Protein AF-A0A1K1TW30-F1 (afdb_monomer)

Secondary structure (DSSP, 8-state):
-------HHHHHHHHHHHHHHHHHHHHHHHHHHHTS---TTSB-TTS-B--HHHHHHHHHHHHHHHHHHHHHHHHHHHHHHHHHHHT--

Sequence (89 aa):
MGFKKINMPIFLIVLIVLNALLCLFFASMTYERALLPYDELGRYFDGQIVWHEQAAGVYALISTMLLALTLVMTCVLVKKIKYKESESH

Solvent-accessible surface area (backbone atoms only — not comparable to full-atom values): 5085 Å² total; per-residue (Å²): 135,81,81,69,82,69,57,64,71,61,55,50,52,52,53,41,52,55,36,50,53,51,21,52,51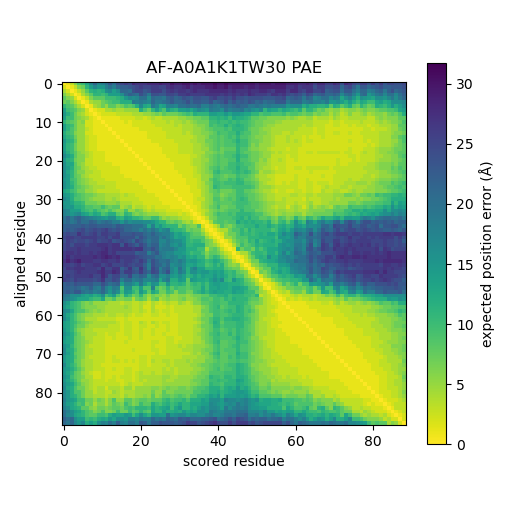,28,44,49,55,23,50,62,56,68,69,55,83,65,48,102,82,54,34,44,99,83,73,55,81,54,78,49,71,59,51,32,52,48,28,45,52,51,18,53,53,36,47,53,52,37,51,52,53,49,53,53,52,51,52,52,52,53,55,57,54,63,74,74,110

Radius of gyration: 20.29 Å; Cα contacts (8 Å, |Δi|>4): 53; chains: 1; bounding box: 54×19×62 Å

pLDDT: mean 78.27, std 15.36, range [43.19, 95.38]

Mean predicted aligned error: 9.61 Å

Structure (mmCIF, N/CA/C/O backbone):
data_AF-A0A1K1TW30-F1
#
_entry.id   AF-A0A1K1TW30-F1
#
loop_
_atom_site.group_PDB
_atom_site.id
_atom_site.type_symbo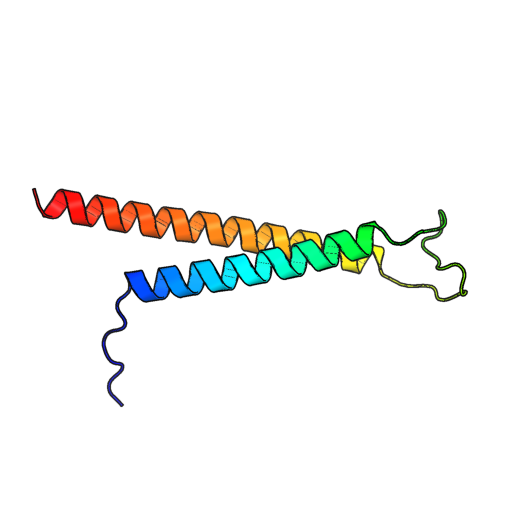l
_atom_site.label_atom_id
_atom_site.label_alt_id
_atom_site.label_comp_id
_atom_site.label_asym_id
_atom_site.label_entity_id
_atom_site.label_seq_id
_atom_site.pdbx_PDB_ins_code
_atom_site.Cartn_x
_atom_site.Cartn_y
_atom_site.Cartn_z
_atom_site.occupancy
_atom_site.B_iso_or_equiv
_atom_site.auth_seq_id
_atom_site.auth_comp_id
_atom_site.auth_asym_id
_atom_site.auth_atom_id
_atom_site.pdbx_PDB_model_num
ATOM 1 N N . MET A 1 1 ? -35.261 -5.099 1.593 1.00 43.19 1 MET A N 1
ATOM 2 C CA . MET A 1 1 ? -33.870 -5.575 1.774 1.00 43.19 1 MET A CA 1
ATOM 3 C C . MET A 1 1 ? -33.211 -4.713 2.842 1.00 43.19 1 MET A C 1
ATOM 5 O O . MET A 1 1 ? -32.788 -3.604 2.553 1.00 43.19 1 MET A O 1
ATOM 9 N N . GLY A 1 2 ? -33.246 -5.150 4.102 1.00 48.50 2 GLY A N 1
ATOM 10 C CA . GLY A 1 2 ? -32.639 -4.394 5.198 1.00 48.50 2 GLY A CA 1
ATOM 11 C C . GLY A 1 2 ? -31.131 -4.593 5.174 1.00 48.50 2 GLY A C 1
ATOM 12 O O . GLY A 1 2 ? -30.668 -5.704 5.423 1.00 48.50 2 GLY A O 1
ATOM 13 N N . PHE A 1 3 ? -30.366 -3.544 4.867 1.00 51.00 3 PHE A N 1
ATOM 14 C CA . PHE A 1 3 ? -28.926 -3.548 5.110 1.00 51.00 3 PHE A CA 1
ATOM 15 C C . PHE A 1 3 ? -28.717 -3.725 6.615 1.00 51.00 3 PHE A C 1
ATOM 17 O O . PHE A 1 3 ? -28.894 -2.798 7.406 1.00 51.00 3 PHE A O 1
ATOM 24 N N . LYS A 1 4 ? -28.410 -4.962 7.015 1.00 58.69 4 LYS A N 1
ATOM 25 C CA . LYS A 1 4 ? -27.984 -5.323 8.367 1.00 58.69 4 LYS A CA 1
ATOM 26 C C . LYS A 1 4 ? -26.879 -4.336 8.743 1.00 58.69 4 LYS A C 1
ATOM 28 O O . LYS A 1 4 ? -25.919 -4.237 7.984 1.00 58.69 4 LYS A O 1
ATOM 33 N N . LYS A 1 5 ? -27.046 -3.573 9.837 1.00 61.34 5 LYS A N 1
ATOM 34 C CA . LYS A 1 5 ? -26.073 -2.570 10.314 1.00 61.34 5 LYS A CA 1
ATOM 35 C C . LYS A 1 5 ? -24.685 -3.204 10.292 1.00 61.34 5 LYS A C 1
ATOM 37 O O . LYS A 1 5 ? -24.359 -4.025 11.146 1.00 61.34 5 LYS A O 1
ATOM 42 N N . ILE A 1 6 ? -23.905 -2.877 9.269 1.00 65.69 6 ILE A N 1
ATOM 43 C CA . ILE A 1 6 ? -22.543 -3.363 9.148 1.00 65.69 6 ILE A CA 1
ATOM 44 C C . ILE A 1 6 ? -21.799 -2.755 10.331 1.00 65.69 6 ILE A C 1
ATOM 46 O O . ILE A 1 6 ? -21.859 -1.543 10.550 1.00 65.69 6 ILE A O 1
ATOM 50 N N . ASN A 1 7 ? -21.128 -3.596 11.115 1.00 77.31 7 ASN A N 1
ATOM 51 C CA . ASN A 1 7 ? -20.269 -3.125 12.188 1.00 77.31 7 ASN A CA 1
ATOM 52 C C . ASN A 1 7 ? -19.155 -2.284 11.558 1.00 77.31 7 ASN A C 1
ATOM 54 O O . ASN A 1 7 ? -18.171 -2.809 11.046 1.00 77.31 7 ASN A O 1
ATOM 58 N N . MET A 1 8 ? -19.345 -0.966 11.591 1.00 73.94 8 MET A N 1
ATOM 59 C CA . MET A 1 8 ? -18.474 0.043 10.999 1.00 73.94 8 MET A CA 1
ATOM 60 C C . MET A 1 8 ? -16.969 -0.178 11.267 1.00 73.94 8 MET A C 1
ATOM 62 O O . MET A 1 8 ? -16.200 -0.032 10.319 1.00 73.94 8 MET A O 1
ATOM 66 N N . PRO A 1 9 ? -16.507 -0.577 12.477 1.00 82.62 9 PRO A N 1
ATOM 67 C CA . PRO A 1 9 ? -15.089 -0.885 12.683 1.00 82.62 9 PRO A CA 1
ATOM 68 C C . PRO A 1 9 ? -14.631 -2.163 11.963 1.00 82.62 9 PRO A C 1
ATOM 70 O O . PRO A 1 9 ? -13.546 -2.174 11.396 1.00 82.62 9 PRO A O 1
ATOM 73 N N . ILE A 1 10 ? -15.459 -3.213 11.922 1.00 86.81 10 ILE A N 1
ATOM 74 C CA . ILE A 1 10 ? -15.132 -4.470 11.225 1.00 86.81 10 ILE A CA 1
ATOM 75 C C . ILE A 1 10 ? -15.016 -4.223 9.721 1.00 86.81 10 ILE A C 1
ATOM 77 O O . ILE A 1 10 ? -14.084 -4.697 9.081 1.00 86.81 10 ILE A O 1
ATOM 81 N N . PHE A 1 11 ? -15.927 -3.430 9.162 1.00 87.69 11 PHE A N 1
ATOM 82 C CA . PHE A 1 11 ? -15.880 -3.053 7.753 1.00 87.69 11 PHE A CA 1
ATOM 83 C C . PHE A 1 11 ? -14.609 -2.285 7.388 1.00 87.69 11 PHE A C 1
ATOM 85 O O . PHE A 1 11 ? -13.971 -2.602 6.389 1.00 87.69 11 PHE A O 1
ATOM 92 N N . LEU A 1 12 ? -14.202 -1.324 8.224 1.00 89.69 12 LEU A N 1
ATOM 93 C CA . LEU A 1 12 ? -12.948 -0.595 8.028 1.00 89.69 12 LEU A CA 1
ATOM 94 C C . LEU A 1 12 ? -11.728 -1.520 8.091 1.00 89.69 12 LEU A C 1
ATOM 96 O O . LEU A 1 12 ? -10.831 -1.381 7.268 1.00 89.69 12 LEU A O 1
ATOM 100 N N . ILE A 1 13 ? -11.709 -2.486 9.013 1.00 91.38 13 ILE A N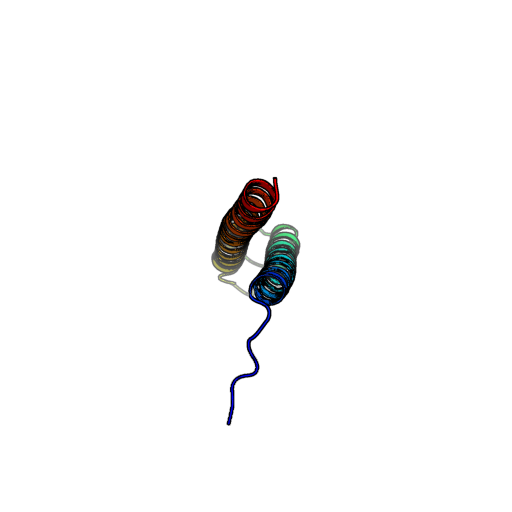 1
ATOM 101 C CA . ILE A 1 13 ? -10.627 -3.478 9.103 1.00 91.38 13 ILE A CA 1
ATOM 102 C C . ILE A 1 13 ? -10.549 -4.313 7.820 1.00 91.38 13 ILE A C 1
ATOM 104 O O . ILE A 1 13 ? -9.464 -4.468 7.266 1.00 91.38 13 ILE A O 1
ATOM 108 N N . VAL A 1 14 ? -11.684 -4.802 7.307 1.00 93.38 14 VAL A N 1
ATOM 109 C CA . VAL A 1 14 ? -11.720 -5.565 6.048 1.00 93.38 14 VAL A CA 1
ATOM 110 C C . VAL A 1 14 ? -11.178 -4.732 4.884 1.00 93.38 14 VAL A C 1
ATOM 112 O O . VAL A 1 14 ? -10.356 -5.226 4.115 1.00 93.38 14 VAL A O 1
ATOM 115 N N . LEU A 1 15 ? -11.575 -3.459 4.776 1.00 92.31 15 LEU A N 1
ATOM 116 C CA . LEU A 1 15 ? -11.062 -2.558 3.740 1.00 92.31 15 LEU A CA 1
ATOM 117 C C . LEU A 1 15 ? -9.554 -2.308 3.864 1.00 92.31 15 LEU A C 1
ATOM 119 O O . LEU A 1 15 ? -8.863 -2.300 2.850 1.00 92.31 15 LEU A O 1
ATOM 123 N N . ILE A 1 16 ? -9.036 -2.137 5.083 1.00 93.62 16 ILE A N 1
ATOM 124 C CA . ILE A 1 16 ? -7.595 -1.982 5.337 1.00 93.62 16 ILE A CA 1
ATOM 125 C C . ILE A 1 16 ? -6.833 -3.225 4.876 1.00 93.62 16 ILE A C 1
ATOM 127 O O . ILE A 1 16 ? -5.838 -3.094 4.168 1.00 93.62 16 ILE A O 1
ATOM 131 N N . VAL A 1 17 ? -7.312 -4.422 5.227 1.00 95.00 17 VAL A N 1
ATOM 132 C CA . VAL A 1 17 ? -6.668 -5.685 4.835 1.00 95.00 17 VAL A CA 1
ATOM 133 C C . VAL A 1 17 ? -6.668 -5.852 3.317 1.00 95.00 17 VAL A C 1
ATOM 135 O O . VAL A 1 17 ? -5.623 -6.136 2.738 1.00 95.00 17 VAL A O 1
ATOM 138 N N . LEU A 1 18 ? -7.807 -5.629 2.654 1.00 95.00 18 LEU A N 1
ATOM 139 C CA . LEU A 1 18 ? -7.894 -5.716 1.193 1.00 95.00 18 LEU A CA 1
ATOM 140 C C . LEU A 1 18 ? -6.952 -4.722 0.504 1.00 95.00 18 LEU A C 1
ATOM 142 O O . LEU A 1 18 ? -6.273 -5.077 -0.457 1.00 95.00 18 LEU A O 1
ATOM 146 N N . ASN A 1 19 ? -6.880 -3.493 1.012 1.00 93.19 19 ASN A N 1
ATOM 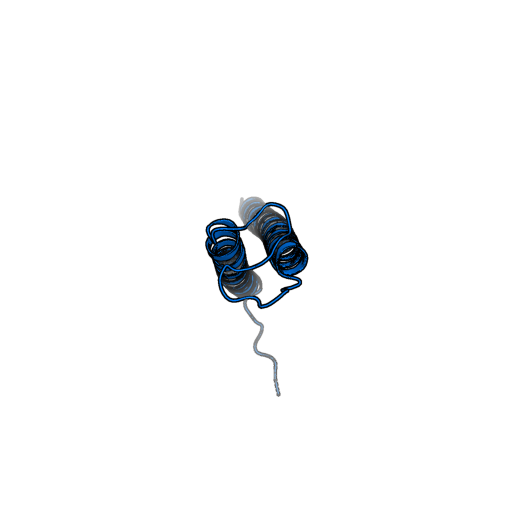147 C CA . ASN A 1 19 ? -6.009 -2.465 0.457 1.00 93.19 19 ASN A CA 1
ATOM 148 C C . ASN A 1 19 ? -4.521 -2.805 0.658 1.00 93.19 19 ASN A C 1
ATOM 150 O O . ASN A 1 19 ? -3.726 -2.677 -0.271 1.00 93.19 19 ASN A O 1
ATOM 154 N N . ALA A 1 20 ? -4.152 -3.340 1.824 1.00 91.75 20 ALA A N 1
ATOM 155 C CA . ALA A 1 20 ? -2.795 -3.810 2.085 1.00 91.75 20 ALA A CA 1
ATOM 156 C C . ALA A 1 20 ? -2.388 -4.954 1.140 1.00 91.75 20 ALA A C 1
ATOM 158 O O . ALA A 1 20 ? -1.282 -4.938 0.602 1.00 91.75 20 ALA A O 1
ATOM 159 N N . LEU A 1 21 ? -3.287 -5.911 0.876 1.00 95.38 21 LEU A N 1
ATOM 160 C CA . LEU A 1 21 ? -3.037 -6.991 -0.086 1.00 95.38 21 LEU A CA 1
ATOM 161 C C . LEU A 1 21 ? -2.836 -6.459 -1.511 1.00 95.38 21 LEU A C 1
ATOM 163 O O . LEU A 1 21 ? -1.907 -6.883 -2.194 1.00 95.38 21 LEU A O 1
ATOM 167 N N . LEU A 1 22 ? -3.660 -5.501 -1.948 1.00 92.62 22 LEU A N 1
ATOM 168 C CA . LEU A 1 22 ? -3.489 -4.848 -3.250 1.00 92.62 22 LEU A CA 1
ATOM 169 C C . LEU A 1 22 ? -2.169 -4.076 -3.329 1.00 92.62 22 LEU A C 1
ATOM 171 O O . LEU A 1 22 ? -1.472 -4.159 -4.337 1.00 92.62 22 LEU A O 1
ATOM 175 N N . CYS A 1 23 ? -1.793 -3.366 -2.263 1.00 93.62 23 CYS A N 1
ATOM 176 C CA . CYS A 1 23 ? -0.512 -2.673 -2.186 1.00 93.62 23 CYS A CA 1
ATOM 177 C C . CYS A 1 23 ? 0.657 -3.650 -2.370 1.00 93.62 23 CYS A C 1
ATOM 179 O O . CYS A 1 23 ? 1.545 -3.390 -3.176 1.00 93.62 23 CYS A O 1
ATOM 181 N N . LEU A 1 24 ? 0.639 -4.790 -1.672 1.00 92.12 24 LEU A N 1
ATOM 182 C CA . LEU A 1 24 ? 1.670 -5.822 -1.808 1.00 92.12 24 LEU A CA 1
ATOM 183 C C . LEU A 1 24 ? 1.705 -6.417 -3.219 1.00 92.12 24 LEU A C 1
ATOM 185 O O . LEU A 1 24 ? 2.785 -6.615 -3.769 1.00 92.12 24 LEU A O 1
ATOM 189 N N . PHE A 1 25 ? 0.541 -6.650 -3.827 1.00 91.94 25 PHE A N 1
ATOM 190 C CA . PHE A 1 25 ? 0.446 -7.143 -5.199 1.00 91.94 25 PHE A CA 1
ATOM 191 C C . PHE A 1 25 ? 1.107 -6.183 -6.204 1.00 91.94 25 PHE A C 1
ATOM 193 O O . PHE A 1 25 ? 1.961 -6.599 -6.986 1.00 91.94 25 PHE A O 1
ATOM 200 N N . PHE A 1 26 ? 0.786 -4.886 -6.154 1.00 88.88 26 PHE A N 1
ATOM 201 C CA . PHE A 1 26 ? 1.395 -3.894 -7.051 1.00 88.88 26 PHE A CA 1
ATOM 202 C C . PHE A 1 26 ? 2.877 -3.638 -6.750 1.00 88.88 26 PHE A C 1
ATOM 204 O O . PHE A 1 26 ? 3.662 -3.419 -7.677 1.00 88.88 26 PHE A O 1
ATOM 211 N N . ALA A 1 27 ? 3.290 -3.718 -5.483 1.00 88.69 27 ALA A N 1
ATOM 212 C CA . ALA A 1 27 ? 4.699 -3.663 -5.107 1.00 88.69 27 ALA A CA 1
ATOM 213 C C . ALA A 1 27 ? 5.480 -4.853 -5.691 1.00 88.69 27 ALA A C 1
ATOM 215 O O . ALA A 1 27 ? 6.549 -4.654 -6.265 1.00 88.69 27 ALA A O 1
ATOM 216 N N . SER A 1 28 ? 4.918 -6.067 -5.630 1.00 87.12 28 SER A N 1
ATOM 217 C CA . SER A 1 28 ? 5.504 -7.268 -6.241 1.00 87.12 28 SER A CA 1
ATOM 218 C C . SER A 1 28 ? 5.659 -7.113 -7.752 1.00 87.12 28 SER A C 1
ATOM 220 O O . SER A 1 28 ? 6.739 -7.343 -8.283 1.00 87.12 28 SER A O 1
ATOM 222 N N . MET A 1 29 ? 4.616 -6.636 -8.439 1.00 84.00 29 MET A N 1
ATOM 223 C CA . MET A 1 29 ? 4.663 -6.360 -9.880 1.00 84.00 29 MET A CA 1
ATOM 224 C C . MET A 1 29 ? 5.738 -5.325 -10.231 1.00 84.00 29 MET A C 1
ATOM 226 O O . MET A 1 29 ? 6.431 -5.462 -11.234 1.00 84.00 29 MET A O 1
ATOM 230 N N . THR A 1 30 ? 5.907 -4.293 -9.401 1.00 84.81 30 THR A N 1
ATOM 231 C CA . THR A 1 30 ? 6.967 -3.290 -9.582 1.00 84.81 30 THR A CA 1
ATOM 232 C C . THR A 1 30 ? 8.350 -3.922 -9.433 1.00 84.81 30 THR A C 1
ATOM 234 O O . THR A 1 30 ? 9.233 -3.657 -10.244 1.00 84.81 30 THR A O 1
ATOM 237 N N . TYR A 1 31 ? 8.535 -4.779 -8.427 1.00 83.12 3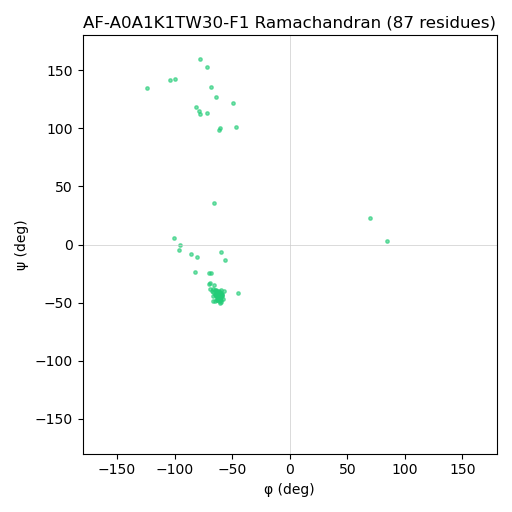1 TYR A N 1
ATOM 238 C CA . TYR A 1 31 ? 9.802 -5.453 -8.157 1.00 83.12 31 TYR A CA 1
ATOM 239 C C . TYR A 1 31 ? 10.191 -6.440 -9.262 1.00 83.12 31 TYR A C 1
ATOM 241 O O . TYR A 1 31 ? 11.304 -6.369 -9.777 1.00 83.12 31 TYR A O 1
ATOM 249 N N . GLU A 1 32 ? 9.266 -7.306 -9.687 1.00 81.12 32 GLU A N 1
ATOM 250 C CA . GLU A 1 32 ? 9.497 -8.226 -10.808 1.00 81.12 32 GLU A CA 1
ATOM 251 C C . GLU A 1 32 ? 9.880 -7.467 -12.078 1.00 81.12 32 GLU A C 1
ATOM 253 O O . GLU A 1 32 ? 10.792 -7.867 -12.797 1.00 81.12 32 GLU A O 1
ATOM 258 N N . ARG A 1 33 ? 9.226 -6.328 -12.330 1.00 75.88 33 ARG A N 1
ATOM 259 C CA . ARG A 1 33 ? 9.549 -5.470 -13.471 1.00 75.88 33 ARG A CA 1
ATOM 260 C C . ARG A 1 33 ? 10.892 -4.763 -13.324 1.00 75.88 33 ARG A C 1
ATOM 262 O O . ARG A 1 33 ? 11.565 -4.580 -14.331 1.00 75.88 33 ARG A O 1
ATOM 269 N N . ALA A 1 34 ? 11.302 -4.389 -12.118 1.00 74.00 34 ALA A N 1
ATOM 270 C CA . ALA A 1 34 ? 12.593 -3.745 -11.883 1.00 74.00 34 ALA A CA 1
ATOM 271 C C . ALA A 1 34 ? 13.790 -4.697 -12.072 1.00 74.00 34 ALA A C 1
ATOM 273 O O . ALA A 1 34 ? 14.888 -4.233 -12.358 1.00 74.00 34 ALA A O 1
ATOM 274 N N . LEU A 1 35 ? 13.589 -6.011 -11.919 1.00 74.38 35 LEU A N 1
ATOM 275 C CA . LEU A 1 35 ? 14.643 -7.029 -12.022 1.00 74.38 35 LEU A CA 1
ATOM 276 C C . LEU A 1 35 ? 14.926 -7.530 -13.445 1.00 74.38 35 LEU A C 1
ATOM 278 O O . LEU A 1 35 ? 15.866 -8.303 -13.641 1.00 74.38 35 LEU A O 1
ATOM 282 N N . LEU A 1 36 ? 14.112 -7.153 -14.430 1.00 68.88 36 LEU A N 1
ATOM 283 C CA . LEU A 1 36 ? 14.314 -7.611 -15.803 1.00 68.88 36 LEU A CA 1
ATOM 284 C C . LEU A 1 36 ? 15.598 -6.975 -16.379 1.00 68.88 36 LEU A C 1
ATOM 286 O O . LEU A 1 36 ? 15.836 -5.789 -16.158 1.00 68.88 36 LEU A O 1
ATOM 290 N N . PRO A 1 37 ? 16.458 -7.740 -17.078 1.00 60.81 37 PRO A N 1
ATOM 291 C CA . PRO A 1 37 ? 17.685 -7.206 -17.658 1.00 60.81 37 PRO A CA 1
ATOM 292 C C . PRO A 1 37 ? 17.344 -6.322 -18.863 1.00 60.81 37 PRO A C 1
ATOM 294 O O . PRO A 1 37 ? 16.855 -6.815 -19.880 1.00 60.81 37 PRO A O 1
ATOM 297 N N . TYR A 1 38 ? 17.600 -5.020 -18.738 1.00 61.31 38 TYR A N 1
ATOM 298 C CA . TYR A 1 38 ? 17.371 -4.031 -19.792 1.00 61.31 38 TYR A CA 1
ATOM 299 C C . TYR A 1 38 ? 18.693 -3.610 -20.448 1.00 61.31 38 TYR A C 1
ATOM 301 O O . TYR A 1 38 ? 19.704 -3.450 -19.766 1.00 61.31 38 TYR A O 1
ATOM 309 N N . ASP A 1 39 ? 18.671 -3.414 -21.768 1.00 59.06 39 ASP A N 1
ATOM 310 C CA . ASP A 1 39 ? 19.676 -2.619 -22.490 1.00 59.06 39 ASP A CA 1
ATOM 311 C C . ASP A 1 39 ? 19.381 -1.113 -22.292 1.00 59.06 39 ASP A C 1
ATOM 313 O O . ASP A 1 39 ? 18.240 -0.748 -22.001 1.00 59.06 39 ASP A O 1
ATOM 317 N N . GLU A 1 40 ? 20.362 -0.226 -22.494 1.00 56.41 40 GLU A N 1
ATOM 318 C CA . GLU A 1 40 ? 20.258 1.240 -22.318 1.00 56.41 40 GLU A CA 1
ATOM 319 C C . GLU A 1 40 ? 19.135 1.887 -23.160 1.00 56.41 40 GLU A C 1
ATOM 321 O O . GLU A 1 40 ? 18.749 3.032 -22.937 1.00 56.41 40 GLU A O 1
ATOM 326 N N . LEU A 1 41 ? 18.583 1.142 -24.124 1.00 59.62 41 LEU A N 1
ATOM 327 C CA . LEU A 1 41 ? 17.480 1.537 -25.002 1.00 59.62 41 LEU A CA 1
ATOM 328 C C . LEU A 1 41 ? 16.104 0.965 -24.593 1.00 59.62 41 LEU A C 1
ATOM 330 O O . LEU A 1 41 ? 15.144 1.117 -25.353 1.00 59.62 41 LEU A O 1
ATOM 334 N N . GLY A 1 42 ? 15.988 0.268 -23.454 1.00 55.88 42 GLY A N 1
ATOM 335 C CA . GLY A 1 42 ? 14.722 -0.293 -22.953 1.00 55.88 42 GLY A CA 1
ATOM 336 C C . GLY A 1 42 ? 14.174 -1.469 -23.778 1.00 55.88 42 GLY A C 1
ATOM 337 O O . GLY A 1 42 ? 12.969 -1.731 -23.784 1.00 55.88 42 GLY A O 1
ATOM 338 N N . ARG A 1 43 ? 15.044 -2.165 -24.519 1.00 57.00 43 ARG A N 1
ATOM 339 C CA . ARG A 1 43 ? 14.690 -3.312 -25.371 1.00 57.00 43 ARG A CA 1
ATOM 340 C C . ARG A 1 43 ? 15.014 -4.624 -24.665 1.00 57.00 43 ARG A C 1
ATOM 342 O O . ARG A 1 43 ? 16.048 -4.731 -24.010 1.00 57.00 43 ARG A O 1
ATOM 349 N N . TYR A 1 44 ? 14.164 -5.633 -24.847 1.00 54.78 44 TYR A N 1
ATOM 350 C CA . TYR A 1 44 ? 14.545 -7.007 -24.525 1.00 54.78 44 TYR A CA 1
ATOM 351 C C . TYR A 1 44 ? 15.559 -7.515 -25.550 1.00 54.78 44 TYR A C 1
ATOM 353 O O . TYR A 1 44 ? 15.525 -7.135 -26.723 1.00 54.78 44 TYR A O 1
ATOM 361 N N . PHE A 1 45 ? 16.402 -8.457 -25.130 1.00 55.94 45 PHE A N 1
ATOM 362 C CA . PHE A 1 45 ? 17.299 -9.203 -26.019 1.00 55.94 45 PHE A CA 1
ATOM 363 C C . PHE A 1 45 ? 16.564 -10.004 -27.122 1.00 55.94 45 PHE A C 1
ATOM 365 O O . PHE A 1 45 ? 17.220 -10.552 -28.003 1.00 55.94 45 PHE A O 1
ATOM 372 N N . ASP A 1 46 ? 15.224 -10.063 -27.108 1.00 59.50 46 ASP A N 1
ATOM 373 C CA . ASP A 1 46 ? 14.385 -10.737 -28.110 1.00 59.50 46 ASP A CA 1
ATOM 374 C C . ASP A 1 46 ? 13.841 -9.814 -29.225 1.00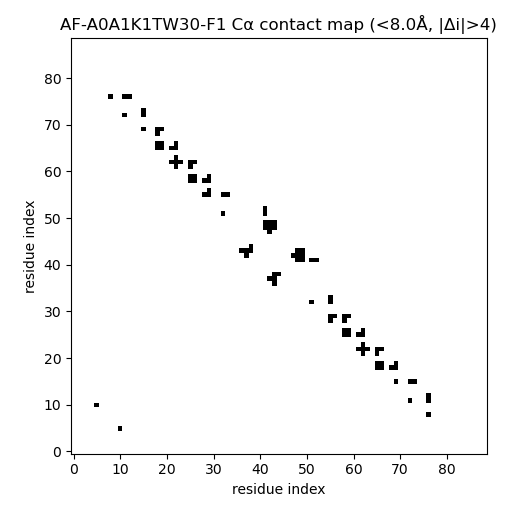 59.50 46 ASP A C 1
ATOM 376 O O . ASP A 1 46 ? 13.151 -10.279 -30.134 1.00 59.50 46 ASP A O 1
ATOM 380 N N . GLY A 1 47 ? 14.154 -8.513 -29.188 1.00 52.84 47 GLY A N 1
ATOM 381 C CA . GLY A 1 47 ? 13.739 -7.553 -30.212 1.00 52.84 47 GLY A CA 1
ATOM 382 C C . GLY A 1 47 ? 12.336 -6.959 -30.039 1.00 52.84 47 GLY A C 1
ATOM 383 O O . GLY A 1 47 ? 11.935 -6.142 -30.874 1.00 52.84 47 GLY A O 1
ATOM 384 N N . GLN A 1 48 ? 11.595 -7.281 -28.972 1.00 54.78 48 GLN A N 1
ATOM 385 C CA . GLN A 1 48 ? 10.348 -6.582 -28.656 1.00 54.78 48 GLN A CA 1
ATOM 386 C C . GLN A 1 48 ? 10.623 -5.257 -27.926 1.00 54.78 48 GLN A C 1
ATOM 388 O O . GLN A 1 48 ? 11.186 -5.210 -26.831 1.00 54.78 48 GLN A O 1
ATOM 393 N N . ILE A 1 49 ? 10.217 -4.148 -28.550 1.00 53.41 49 ILE A N 1
ATOM 394 C CA . ILE A 1 49 ? 10.235 -2.808 -27.947 1.00 53.41 49 ILE A CA 1
ATOM 395 C C . ILE A 1 49 ? 9.016 -2.714 -27.029 1.00 53.41 49 ILE A C 1
ATOM 397 O O . ILE A 1 49 ? 7.888 -2.758 -27.523 1.00 53.41 49 ILE A O 1
ATOM 401 N N . VAL A 1 50 ? 9.209 -2.579 -25.713 1.00 56.09 50 VAL A N 1
ATOM 402 C CA . VAL A 1 50 ? 8.077 -2.510 -24.779 1.00 56.09 50 VAL A CA 1
ATOM 403 C C . VAL A 1 50 ? 8.102 -1.248 -23.923 1.00 56.09 50 VAL A C 1
ATOM 405 O O . VAL A 1 50 ? 9.108 -0.907 -23.313 1.00 56.09 50 VAL A O 1
ATOM 408 N N . TRP A 1 51 ? 6.933 -0.610 -23.811 1.00 54.84 51 TRP A N 1
ATOM 409 C CA . TRP A 1 51 ? 6.578 0.526 -22.946 1.00 54.84 51 TRP A CA 1
ATOM 410 C C . TRP A 1 51 ? 6.619 0.192 -21.429 1.00 54.84 51 TRP A C 1
ATOM 412 O O . TRP A 1 51 ? 5.772 0.635 -20.651 1.00 54.84 51 TRP A O 1
ATOM 422 N N . HIS A 1 52 ? 7.555 -0.652 -20.982 1.00 54.78 52 HIS A N 1
ATOM 423 C CA . HIS A 1 52 ? 7.552 -1.253 -19.643 1.00 54.78 52 HIS A CA 1
ATOM 424 C C . HIS A 1 52 ? 8.114 -0.374 -18.523 1.00 54.78 52 HIS A C 1
ATOM 426 O O . HIS A 1 52 ? 7.679 -0.546 -17.386 1.00 54.78 52 HIS A O 1
ATOM 432 N N . GLU A 1 53 ? 8.967 0.610 -18.813 1.00 55.72 53 GLU A N 1
ATOM 433 C CA . GLU A 1 53 ? 9.371 1.605 -17.804 1.00 55.72 53 GLU A CA 1
ATOM 434 C C . GLU A 1 53 ? 8.165 2.408 -17.294 1.00 55.72 53 GLU A C 1
ATOM 436 O O . GLU A 1 53 ? 8.006 2.612 -16.089 1.00 55.72 53 GLU A O 1
ATOM 441 N N . GLN A 1 54 ? 7.245 2.772 -18.197 1.00 60.12 54 GLN A N 1
ATOM 442 C CA . GLN A 1 54 ? 5.975 3.396 -17.816 1.00 60.12 54 GLN A CA 1
ATOM 443 C C . GLN A 1 54 ? 5.106 2.440 -16.991 1.00 60.12 54 GLN A C 1
ATOM 445 O O . GLN A 1 54 ? 4.500 2.870 -16.015 1.00 60.12 54 GLN A O 1
ATOM 450 N N . ALA A 1 55 ? 5.074 1.145 -17.322 1.00 68.50 55 ALA A N 1
ATOM 451 C CA . ALA A 1 55 ? 4.308 0.162 -16.553 1.00 68.50 55 ALA A CA 1
ATOM 452 C C . ALA A 1 55 ? 4.853 -0.009 -15.121 1.00 68.50 55 ALA A C 1
ATOM 454 O O . ALA A 1 55 ? 4.070 -0.012 -14.173 1.00 68.50 55 ALA A O 1
ATOM 455 N N . ALA A 1 56 ? 6.178 -0.081 -14.945 1.00 71.88 56 ALA A N 1
ATOM 456 C CA . ALA A 1 56 ? 6.811 -0.144 -13.626 1.00 71.88 56 ALA A CA 1
ATOM 457 C C . ALA A 1 56 ? 6.540 1.129 -12.805 1.00 71.88 56 ALA A C 1
ATOM 459 O O . ALA A 1 56 ? 6.144 1.040 -11.642 1.00 71.88 56 ALA A O 1
ATOM 460 N N . GLY A 1 57 ? 6.660 2.308 -13.427 1.00 77.38 57 GLY A N 1
ATOM 461 C CA . GLY A 1 57 ? 6.321 3.585 -12.796 1.00 77.38 57 GLY A CA 1
ATOM 462 C C . GLY A 1 57 ? 4.848 3.681 -12.379 1.00 77.38 57 GLY A C 1
ATOM 463 O O . GLY A 1 57 ? 4.546 4.147 -11.282 1.00 77.38 57 GLY A O 1
ATOM 464 N N . VAL A 1 58 ? 3.924 3.186 -13.209 1.00 85.06 58 VAL A N 1
ATOM 465 C CA . VAL A 1 58 ? 2.484 3.161 -12.901 1.00 85.06 58 VAL A CA 1
ATOM 466 C C . VAL A 1 58 ? 2.181 2.224 -11.731 1.00 85.06 58 VAL A C 1
ATOM 468 O O . VAL A 1 58 ? 1.441 2.612 -10.828 1.00 85.06 58 VAL A O 1
ATOM 471 N N . TYR A 1 59 ? 2.766 1.023 -11.686 1.00 85.38 59 TYR A N 1
ATOM 472 C CA . TYR A 1 59 ? 2.575 0.110 -10.552 1.00 85.38 59 TYR A CA 1
ATOM 473 C C . TYR A 1 59 ? 3.166 0.668 -9.253 1.00 85.38 59 TYR A C 1
ATOM 475 O O . TYR A 1 59 ? 2.518 0.577 -8.207 1.00 85.38 59 TYR A O 1
ATOM 483 N N . ALA A 1 60 ? 4.326 1.325 -9.321 1.00 84.25 60 ALA A N 1
ATOM 484 C CA . ALA A 1 60 ? 4.928 2.001 -8.175 1.00 84.25 60 ALA A CA 1
ATOM 485 C C . ALA A 1 60 ? 4.033 3.139 -7.652 1.00 84.25 60 ALA A C 1
ATOM 487 O O . ALA A 1 60 ? 3.804 3.259 -6.442 1.00 84.25 60 ALA A O 1
ATOM 488 N N . LEU A 1 61 ? 3.473 3.950 -8.557 1.00 91.56 61 LEU A N 1
ATOM 489 C CA . LEU A 1 61 ? 2.549 5.031 -8.2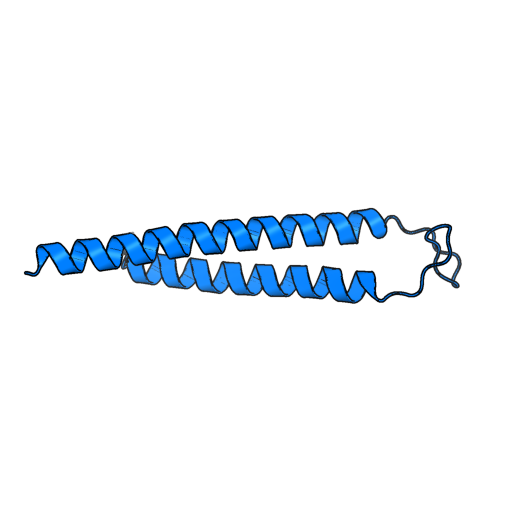13 1.00 91.56 61 LEU A CA 1
ATOM 490 C C . LEU A 1 61 ? 1.261 4.492 -7.573 1.00 91.56 61 LEU A C 1
ATOM 492 O O . LEU A 1 61 ? 0.833 4.973 -6.528 1.00 91.56 61 LEU A O 1
ATOM 496 N N . ILE A 1 62 ? 0.664 3.448 -8.152 1.00 91.50 62 ILE A N 1
ATOM 497 C CA . ILE A 1 62 ? -0.530 2.809 -7.585 1.00 91.50 62 ILE A CA 1
ATOM 498 C C . ILE A 1 62 ? -0.219 2.244 -6.193 1.00 91.50 62 ILE A C 1
ATOM 500 O O . ILE A 1 62 ? -0.961 2.506 -5.248 1.00 91.50 62 ILE A O 1
ATOM 504 N N . SER A 1 63 ? 0.896 1.526 -6.033 1.00 90.44 63 SER A N 1
ATOM 505 C CA . SER A 1 63 ? 1.306 0.965 -4.742 1.00 90.44 63 SER A CA 1
ATOM 506 C C . SER A 1 63 ? 1.482 2.050 -3.677 1.00 90.44 63 SER A C 1
ATOM 508 O O . SER A 1 63 ? 1.017 1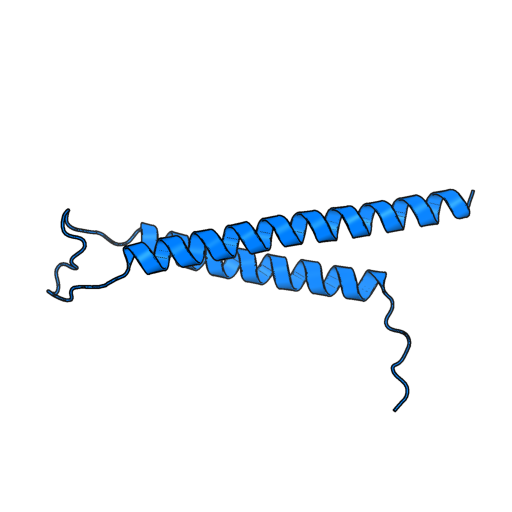.895 -2.550 1.00 90.44 63 SER A O 1
ATOM 510 N N . THR A 1 64 ? 2.126 3.168 -4.014 1.00 91.56 64 THR A N 1
ATOM 511 C CA . THR A 1 64 ? 2.330 4.283 -3.073 1.00 91.56 64 THR A CA 1
ATOM 512 C C . THR A 1 64 ? 1.020 4.973 -2.690 1.00 91.56 64 THR A C 1
ATOM 514 O O . THR A 1 64 ? 0.819 5.287 -1.515 1.00 91.56 64 THR A O 1
ATOM 517 N N . MET A 1 65 ? 0.083 5.139 -3.628 1.00 93.94 65 MET A N 1
ATOM 518 C CA . MET A 1 65 ? -1.260 5.652 -3.326 1.00 93.94 65 MET A CA 1
ATOM 519 C C . MET A 1 65 ? -2.050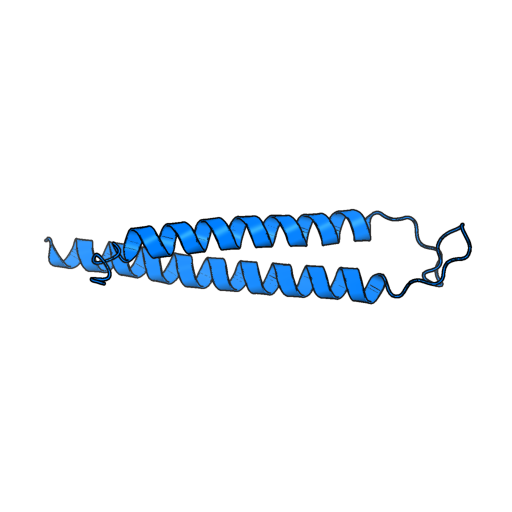 4.707 -2.409 1.00 93.94 65 MET A C 1
ATOM 521 O O . MET A 1 65 ? -2.684 5.163 -1.454 1.00 93.94 65 MET A O 1
ATOM 525 N N . LEU A 1 66 ? -1.990 3.394 -2.656 1.00 93.06 66 LEU A N 1
ATOM 526 C CA . LEU A 1 66 ? -2.641 2.382 -1.815 1.00 93.06 66 LEU A CA 1
ATOM 527 C C . LEU A 1 66 ? -2.044 2.349 -0.401 1.00 93.06 66 LEU A C 1
ATOM 529 O O . LEU A 1 66 ? -2.787 2.276 0.582 1.00 93.06 66 LEU A O 1
ATOM 533 N N . LEU A 1 67 ? -0.721 2.489 -0.278 1.00 92.25 67 LEU A N 1
ATOM 534 C CA . LEU A 1 67 ? -0.035 2.613 1.008 1.00 92.25 67 LEU A CA 1
ATOM 535 C C . LEU A 1 67 ? -0.520 3.849 1.782 1.00 92.25 67 LEU A C 1
ATOM 537 O O . LEU A 1 67 ? -0.920 3.736 2.943 1.00 92.25 67 LEU A O 1
ATOM 541 N N . ALA A 1 68 ? -0.539 5.020 1.137 1.00 94.94 68 ALA A N 1
ATOM 542 C CA . ALA A 1 68 ? -1.005 6.261 1.752 1.00 94.94 68 ALA A CA 1
ATOM 543 C C . ALA A 1 68 ? -2.462 6.142 2.228 1.00 94.94 68 ALA A C 1
ATOM 545 O O . ALA A 1 68 ? -2.789 6.516 3.357 1.00 94.94 68 ALA A O 1
ATOM 546 N N . LEU A 1 69 ? -3.331 5.548 1.406 1.00 94.00 69 LEU A N 1
ATOM 547 C CA . LEU A 1 69 ? -4.725 5.305 1.766 1.00 94.00 69 LEU A CA 1
ATOM 548 C C . LEU A 1 69 ? -4.849 4.340 2.956 1.00 94.00 69 LEU A C 1
ATOM 550 O O . LEU A 1 69 ? -5.644 4.577 3.866 1.00 94.00 69 LEU A O 1
ATOM 554 N N . THR A 1 70 ? -4.033 3.287 2.989 1.00 93.00 70 THR A N 1
ATOM 555 C CA . THR A 1 70 ? -3.978 2.326 4.101 1.00 93.00 70 THR A CA 1
ATOM 556 C C . THR A 1 70 ? -3.584 3.008 5.415 1.00 93.00 70 THR A C 1
ATOM 558 O O . THR A 1 70 ? -4.223 2.771 6.445 1.00 93.00 70 THR A O 1
ATOM 561 N N . LEU A 1 71 ? -2.602 3.916 5.386 1.00 94.00 71 LEU A N 1
ATOM 562 C CA . LEU A 1 71 ? -2.196 4.707 6.553 1.00 94.00 71 LEU A CA 1
ATOM 563 C C . LEU A 1 71 ? -3.327 5.613 7.047 1.00 94.00 71 LEU A C 1
ATOM 565 O O . LEU A 1 71 ? -3.646 5.600 8.237 1.00 94.00 71 LEU A O 1
ATOM 569 N N . VAL A 1 72 ? -3.989 6.344 6.145 1.00 94.81 72 VAL A N 1
ATOM 570 C CA . VAL A 1 72 ? -5.116 7.225 6.498 1.00 94.81 72 VAL A CA 1
ATOM 571 C C . VAL A 1 72 ? -6.252 6.430 7.146 1.00 94.81 72 VAL A C 1
ATOM 573 O O . VAL A 1 72 ? -6.734 6.810 8.216 1.00 94.81 72 VAL A O 1
ATOM 576 N N . MET A 1 73 ? -6.655 5.303 6.551 1.00 91.38 73 MET A N 1
ATOM 577 C CA . MET A 1 73 ? -7.705 4.445 7.114 1.00 91.38 73 MET A CA 1
ATOM 578 C C . MET A 1 73 ? -7.321 3.896 8.493 1.00 91.38 73 MET A C 1
ATOM 580 O O . MET A 1 73 ? -8.149 3.893 9.406 1.00 91.38 73 MET A O 1
ATOM 584 N N . THR A 1 74 ? -6.061 3.495 8.671 1.00 92.38 74 THR A N 1
ATOM 585 C CA . THR A 1 74 ? -5.540 3.019 9.959 1.00 92.38 74 THR A CA 1
ATOM 586 C C . THR A 1 74 ? -5.583 4.126 11.016 1.00 92.38 74 THR A C 1
ATOM 588 O O . THR A 1 74 ? -6.079 3.904 12.121 1.00 92.38 74 THR A O 1
ATOM 591 N N . CYS A 1 75 ? -5.164 5.351 10.679 1.00 94.00 75 CYS A N 1
ATOM 592 C CA . CYS A 1 75 ? -5.262 6.506 11.575 1.00 94.00 75 CYS A CA 1
ATOM 593 C C . CYS A 1 75 ? -6.712 6.801 11.987 1.00 94.00 75 CYS A C 1
ATOM 595 O O . CYS A 1 75 ? -6.974 7.080 13.159 1.00 94.00 75 CYS A O 1
ATOM 597 N N . VAL A 1 76 ? -7.660 6.728 11.046 1.00 92.38 76 VAL A N 1
ATOM 598 C CA . VAL A 1 76 ? -9.092 6.920 11.328 1.00 92.38 76 VAL A CA 1
ATOM 599 C C . VAL A 1 76 ? -9.611 5.842 12.281 1.00 92.38 76 VAL A C 1
ATOM 601 O O . VAL A 1 76 ? -10.308 6.171 13.243 1.00 92.38 76 VAL A O 1
ATOM 604 N N . LEU A 1 77 ? -9.250 4.575 12.060 1.00 91.44 77 LEU A N 1
ATOM 605 C CA . LEU A 1 77 ? -9.647 3.464 12.926 1.00 91.44 77 LEU A CA 1
ATOM 606 C C . LEU A 1 77 ? -9.114 3.646 14.354 1.00 91.44 77 LEU A C 1
ATOM 608 O O . LEU A 1 77 ? -9.888 3.567 15.307 1.00 91.44 77 LEU A O 1
ATOM 612 N N . VAL A 1 78 ? -7.824 3.963 14.505 1.00 91.44 78 VAL A N 1
ATOM 613 C CA . VAL A 1 78 ? -7.188 4.182 15.815 1.00 91.44 78 VAL A CA 1
ATOM 614 C C . VAL A 1 78 ? -7.827 5.357 16.556 1.00 91.44 78 VAL A C 1
ATOM 616 O O . VAL A 1 78 ? -8.141 5.229 17.740 1.00 91.44 78 VAL A O 1
ATOM 619 N N . LYS A 1 79 ? -8.084 6.485 15.876 1.00 90.06 79 LYS A N 1
ATOM 620 C CA . LYS A 1 79 ? -8.788 7.631 16.480 1.00 90.06 79 LYS A CA 1
ATOM 621 C C . LYS A 1 79 ? -10.182 7.242 16.975 1.00 90.06 79 LYS A C 1
ATOM 623 O O . LYS A 1 79 ? -10.562 7.627 18.075 1.00 90.06 79 LYS A O 1
ATOM 628 N N . LYS A 1 80 ? -10.923 6.450 16.194 1.00 87.81 80 LYS A N 1
ATOM 629 C CA . LYS A 1 80 ? -12.254 5.955 16.578 1.00 87.81 80 LYS A CA 1
ATOM 630 C C . LYS A 1 80 ? -12.221 5.049 17.803 1.00 87.81 80 LYS A C 1
ATOM 632 O O . LYS A 1 80 ? -13.107 5.158 18.644 1.00 87.81 80 LYS A O 1
ATOM 637 N N . ILE A 1 81 ? -11.232 4.161 17.889 1.00 87.81 81 ILE A N 1
ATOM 638 C CA . ILE A 1 81 ? -11.071 3.262 19.037 1.00 87.81 81 ILE A CA 1
ATOM 639 C C . ILE A 1 81 ? -10.764 4.078 20.298 1.00 87.81 81 ILE A C 1
ATOM 641 O O . ILE A 1 81 ? -11.481 3.931 21.282 1.00 87.81 81 ILE A O 1
ATOM 645 N N . LYS A 1 82 ? -9.799 5.009 20.233 1.00 87.31 82 LYS A N 1
ATOM 646 C CA . LYS A 1 82 ? -9.445 5.884 21.366 1.00 87.31 82 LYS A CA 1
ATOM 647 C C . LYS A 1 82 ? -10.615 6.742 21.851 1.00 87.31 82 LYS A C 1
ATOM 649 O O . LYS A 1 82 ? -10.835 6.846 23.049 1.00 87.31 82 LYS A O 1
ATOM 654 N N . TYR A 1 83 ? -11.378 7.334 20.929 1.00 84.38 83 TYR A N 1
ATOM 655 C CA . TYR A 1 83 ? -12.556 8.135 21.280 1.00 84.38 83 TYR A CA 1
ATOM 656 C C . TYR A 1 83 ? -13.613 7.302 22.022 1.00 84.38 83 TYR A C 1
ATOM 658 O O . TYR A 1 83 ? -14.175 7.738 23.023 1.00 84.38 83 TYR A O 1
ATOM 666 N N . LYS A 1 84 ? -13.854 6.068 21.562 1.00 80.69 84 LYS A N 1
ATOM 667 C CA . LYS A 1 84 ? -14.806 5.161 22.212 1.00 80.69 84 LYS A CA 1
ATOM 668 C C . LYS A 1 84 ? -14.354 4.751 23.620 1.00 80.69 84 LYS A C 1
ATOM 670 O O . LYS A 1 84 ? -15.193 4.574 24.492 1.00 80.69 84 LYS A O 1
ATOM 675 N N . GLU A 1 85 ? -13.050 4.598 23.832 1.00 78.50 85 GLU A N 1
ATOM 676 C CA . GLU A 1 85 ? -12.466 4.294 25.143 1.00 78.50 85 GLU A CA 1
ATOM 677 C C . GLU A 1 85 ? -12.644 5.468 26.122 1.00 78.50 85 GLU A C 1
ATOM 679 O O . GLU A 1 85 ? -13.056 5.250 27.259 1.00 78.50 85 GLU A O 1
ATOM 684 N N . SER A 1 86 ? -12.462 6.714 25.659 1.00 79.25 86 SER A N 1
ATOM 685 C CA . SER A 1 86 ? -12.668 7.916 26.484 1.00 79.25 86 SER A CA 1
ATOM 686 C C . SER A 1 86 ? -14.120 8.196 26.884 1.00 79.25 86 SER A C 1
ATOM 688 O O . SER A 1 86 ? -14.330 8.851 27.891 1.00 79.25 86 SER A O 1
ATOM 690 N N . GLU A 1 87 ? -15.119 7.719 26.134 1.00 74.56 87 GLU A N 1
ATOM 691 C CA . GLU A 1 87 ? -16.537 7.828 26.535 1.00 74.56 87 GLU A CA 1
ATOM 692 C C . GLU A 1 87 ? -16.960 6.748 27.551 1.00 74.56 87 GLU A C 1
ATOM 694 O O . GLU A 1 87 ? -18.064 6.812 28.087 1.00 74.56 87 GLU A O 1
ATOM 699 N N . SER A 1 88 ? -16.121 5.730 27.788 1.00 68.12 88 SER A N 1
ATOM 700 C CA . SER A 1 88 ? -16.423 4.621 28.710 1.00 68.12 88 SER A CA 1
ATOM 701 C C . SER A 1 88 ? -15.848 4.791 30.121 1.00 68.12 88 SER A C 1
ATOM 703 O O . SER A 1 88 ? -16.127 3.960 30.987 1.00 68.12 88 SER A O 1
ATOM 705 N N . HIS A 1 89 ? -15.070 5.854 30.337 1.00 55.16 89 HIS A N 1
ATOM 706 C CA . HIS A 1 89 ? -14.475 6.261 31.611 1.00 55.16 89 HIS A CA 1
ATOM 707 C C . HIS A 1 89 ? -15.110 7.562 32.101 1.00 55.16 89 HIS A C 1
ATOM 709 O O . HIS A 1 89 ? -15.267 7.686 33.335 1.00 55.16 89 HIS A O 1
#

Foldseek 3Di:
DDPDPDPVLVVLVVVLVVLVVLLVVLVVVLVVLVPQDADPQRDDPVGDRDPSVVVSVVSVVSSVVSVVVSVVSVVVSVVVVVVVVVVVD

Organism: NCBI:txid1122209

Nearest PDB structures (foldseek):
  8gmh-assembly2_F  TM=5.242E-01  e=5.945E+00  Streptococcus intermedius B196